Protein AF-A0A818PJ58-F1 (afdb_monomer_lite)

Structure (mmCIF, N/CA/C/O backbone):
data_AF-A0A818PJ58-F1
#
_entry.id   AF-A0A818PJ58-F1
#
loop_
_atom_site.group_PDB
_atom_site.id
_atom_site.type_symbol
_atom_site.label_atom_id
_atom_site.label_alt_id
_atom_site.label_comp_id
_atom_site.label_asym_id
_atom_site.label_entity_id
_atom_site.label_seq_id
_atom_site.pdbx_PDB_ins_code
_atom_site.Cartn_x
_atom_site.Cartn_y
_atom_site.Cartn_z
_atom_site.occupancy
_atom_site.B_iso_or_equiv
_atom_site.auth_seq_id
_atom_site.auth_comp_id
_atom_site.auth_asym_id
_atom_site.auth_atom_id
_atom_site.pdbx_PDB_model_num
ATOM 1 N N . MET A 1 1 ? -5.544 10.442 -1.013 1.00 77.75 1 MET A N 1
ATOM 2 C CA . MET A 1 1 ? -6.869 9.859 -0.686 1.00 77.75 1 MET A CA 1
ATOM 3 C C . MET A 1 1 ? -6.754 8.728 0.324 1.00 77.75 1 MET A C 1
ATOM 5 O O . MET A 1 1 ? -7.348 8.856 1.380 1.00 77.75 1 MET A O 1
ATOM 9 N N . LEU A 1 2 ? -5.946 7.692 0.069 1.00 80.44 2 LEU A N 1
ATOM 10 C CA . LEU A 1 2 ? -5.766 6.552 0.984 1.00 80.44 2 LEU A CA 1
ATOM 11 C C . LEU A 1 2 ? -5.416 6.959 2.424 1.00 80.44 2 LEU A C 1
ATOM 13 O O . LEU A 1 2 ? -6.091 6.519 3.341 1.00 80.44 2 LEU A O 1
ATOM 17 N N . ALA A 1 3 ? -4.451 7.863 2.622 1.00 82.69 3 ALA A N 1
ATOM 18 C CA . ALA A 1 3 ? -4.095 8.351 3.960 1.00 82.69 3 ALA A CA 1
ATOM 19 C C . ALA A 1 3 ? -5.259 9.064 4.677 1.00 82.69 3 ALA A C 1
ATOM 21 O O . ALA A 1 3 ? -5.463 8.862 5.866 1.00 82.69 3 ALA A O 1
ATOM 22 N N . ILE A 1 4 ? -6.059 9.857 3.957 1.00 87.31 4 ILE A N 1
ATOM 23 C CA . ILE A 1 4 ? -7.216 10.568 4.530 1.00 87.31 4 ILE A CA 1
ATOM 24 C C . ILE A 1 4 ? -8.293 9.565 4.949 1.00 87.31 4 ILE A C 1
ATOM 26 O O . ILE A 1 4 ? -8.813 9.642 6.057 1.00 87.31 4 ILE A O 1
ATOM 30 N N . VAL A 1 5 ? -8.598 8.599 4.077 1.00 86.88 5 VAL A N 1
ATOM 31 C CA . VAL A 1 5 ? -9.580 7.547 4.365 1.00 86.88 5 VAL A CA 1
ATOM 32 C C . VAL A 1 5 ? -9.089 6.671 5.523 1.00 86.88 5 VAL A C 1
ATOM 34 O O . VAL A 1 5 ? -9.851 6.399 6.442 1.00 86.88 5 VAL A O 1
ATOM 37 N N . PHE A 1 6 ? -7.805 6.306 5.548 1.00 86.44 6 PHE A N 1
ATOM 38 C CA . PHE A 1 6 ? -7.199 5.562 6.651 1.00 86.44 6 PHE A CA 1
ATOM 39 C C . PHE A 1 6 ? -7.310 6.316 7.981 1.00 86.44 6 PHE A C 1
ATOM 41 O O . PHE A 1 6 ? -7.750 5.735 8.967 1.00 86.44 6 PHE A O 1
ATOM 48 N N . MET A 1 7 ? -7.001 7.616 8.008 1.00 88.75 7 MET A N 1
ATOM 49 C CA . MET A 1 7 ? -7.143 8.437 9.216 1.00 88.75 7 MET A CA 1
ATOM 50 C C . MET A 1 7 ? -8.603 8.568 9.672 1.00 88.75 7 MET A C 1
ATOM 52 O O . MET A 1 7 ? -8.857 8.604 10.873 1.00 88.75 7 MET A O 1
ATOM 56 N N . ALA A 1 8 ? -9.565 8.591 8.743 1.00 91.06 8 ALA A N 1
ATOM 57 C CA . ALA A 1 8 ? -10.991 8.589 9.067 1.00 91.06 8 ALA A CA 1
ATOM 58 C C . ALA A 1 8 ? -11.450 7.256 9.685 1.00 91.06 8 ALA A C 1
ATOM 60 O O . ALA A 1 8 ? -12.209 7.252 10.649 1.00 91.06 8 ALA A O 1
ATOM 61 N N . PHE A 1 9 ? -10.967 6.120 9.175 1.00 88.69 9 PHE A N 1
ATOM 62 C CA . PHE A 1 9 ? -11.242 4.819 9.792 1.00 88.69 9 PHE A CA 1
ATOM 63 C C . PHE A 1 9 ? -10.535 4.661 11.133 1.00 88.69 9 PHE A C 1
ATOM 65 O O . PHE A 1 9 ? -11.113 4.112 12.063 1.00 88.69 9 PHE A O 1
ATOM 72 N N . LEU A 1 10 ? -9.322 5.189 11.265 1.00 90.75 10 LEU A N 1
ATOM 73 C CA . LEU A 1 10 ? -8.587 5.188 12.519 1.00 90.75 10 LEU A CA 1
ATOM 74 C C . LEU A 1 10 ? -9.353 5.944 13.605 1.00 90.75 10 LEU A C 1
ATOM 76 O O . LEU A 1 10 ? -9.550 5.406 14.694 1.00 90.75 10 LEU A O 1
ATOM 80 N N . SER A 1 11 ? -9.843 7.148 13.309 1.00 91.25 11 SER A N 1
ATOM 81 C CA . SER A 1 11 ? -10.651 7.911 14.262 1.00 91.25 11 SER A CA 1
ATOM 82 C C . SER A 1 11 ? -12.001 7.250 14.550 1.00 91.25 11 SER A C 1
ATOM 84 O O . SER A 1 11 ? -12.421 7.227 15.705 1.00 91.25 11 SER A O 1
ATOM 86 N N . LEU A 1 12 ? -12.652 6.655 13.545 1.00 89.81 12 LEU A N 1
ATOM 87 C CA . LEU A 1 12 ? -13.908 5.919 13.710 1.00 89.81 12 LEU A CA 1
ATOM 88 C C . LEU A 1 12 ? -13.746 4.699 14.633 1.00 89.81 12 LEU A C 1
ATOM 90 O O . LEU A 1 12 ? -14.505 4.550 15.588 1.00 89.81 12 LEU A O 1
ATOM 94 N N . PHE A 1 13 ? -12.736 3.859 14.392 1.00 88.44 13 PHE A N 1
ATOM 95 C CA . PHE A 1 13 ? -12.437 2.698 15.236 1.00 88.44 13 PHE A CA 1
ATOM 96 C C . PHE A 1 13 ? -12.012 3.112 16.643 1.00 88.44 13 PHE A C 1
ATOM 98 O O . PHE A 1 13 ? -12.451 2.501 17.615 1.00 88.44 13 PHE A O 1
ATOM 105 N N . TYR A 1 14 ? -11.204 4.167 16.760 1.00 89.75 14 TYR A N 1
ATOM 106 C CA . TYR A 1 14 ? -10.807 4.704 18.055 1.00 89.75 14 TYR A CA 1
ATOM 107 C C . TYR A 1 14 ? -12.041 5.118 18.860 1.00 89.75 14 TYR A C 1
ATOM 109 O O . TYR A 1 14 ? -12.249 4.616 19.955 1.00 89.75 14 TYR A O 1
ATOM 117 N N . LEU A 1 15 ? -12.922 5.949 18.302 1.00 89.56 15 LEU A N 1
ATOM 118 C CA . LEU A 1 15 ? -14.106 6.434 19.017 1.00 89.56 15 LEU A CA 1
ATOM 119 C C . LEU A 1 15 ? -15.105 5.324 19.368 1.00 89.56 15 LEU A C 1
ATOM 121 O O . LEU A 1 15 ? -15.706 5.371 20.439 1.00 89.56 15 LEU A O 1
ATOM 125 N N . LEU A 1 16 ? -15.278 4.329 18.495 1.00 87.44 16 LEU A N 1
ATOM 126 C CA . LEU A 1 16 ? -16.224 3.234 18.723 1.00 87.44 16 LEU A CA 1
ATOM 127 C C . LEU A 1 16 ? -15.738 2.220 19.756 1.00 87.44 16 LEU A C 1
ATOM 129 O O . L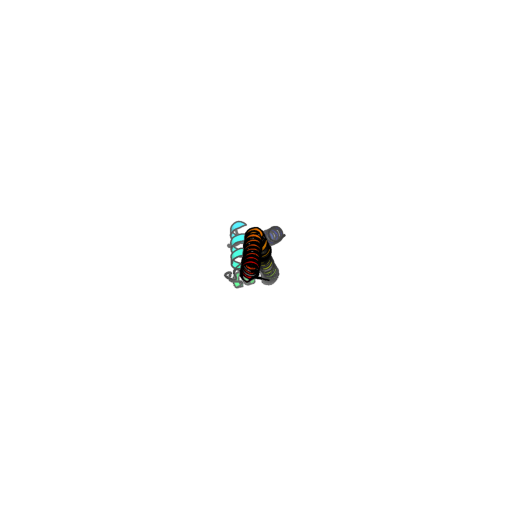EU A 1 16 ? -16.539 1.705 20.536 1.00 87.44 16 LEU A O 1
ATOM 133 N N . PHE A 1 17 ? -14.436 1.933 19.775 1.00 85.25 17 PHE A N 1
ATOM 134 C CA . PHE A 1 17 ? -13.891 0.828 20.560 1.00 85.25 17 PHE A CA 1
ATOM 135 C C . PHE A 1 17 ? -12.976 1.258 21.710 1.00 85.25 17 PHE A C 1
ATOM 137 O O . PHE A 1 17 ? -12.547 0.388 22.467 1.00 85.25 17 PHE A O 1
ATOM 144 N N . ILE A 1 18 ? -12.740 2.560 21.928 1.00 86.50 18 ILE A N 1
ATOM 145 C CA . ILE A 1 18 ? -11.924 3.081 23.046 1.00 86.50 18 ILE A CA 1
ATOM 146 C C . ILE A 1 18 ? -12.345 2.522 24.410 1.00 86.50 18 ILE A C 1
ATOM 148 O O . ILE A 1 18 ? -11.503 2.218 25.248 1.00 86.50 18 ILE A O 1
ATOM 152 N N . SER A 1 19 ? -13.649 2.344 24.633 1.00 82.56 19 SER A N 1
ATOM 153 C CA . SER A 1 19 ? -14.190 1.848 25.906 1.00 82.56 19 SER A CA 1
ATOM 154 C C . SER A 1 19 ? -14.375 0.328 25.954 1.00 82.56 19 SER A C 1
ATOM 156 O O . SER A 1 19 ? -14.780 -0.197 26.988 1.00 82.56 19 SER A O 1
ATOM 158 N N . LYS A 1 20 ? -14.133 -0.383 24.845 1.00 83.19 20 LYS A N 1
ATOM 159 C CA . LYS A 1 20 ? -14.441 -1.817 24.692 1.00 83.19 20 LYS A CA 1
ATOM 160 C C . LYS A 1 20 ? -13.204 -2.677 24.461 1.00 83.19 20 LYS A C 1
ATOM 162 O O . LYS A 1 20 ? -13.186 -3.826 24.890 1.00 83.19 20 LYS A O 1
ATOM 167 N N . LEU A 1 21 ? -12.178 -2.134 23.809 1.00 82.50 21 LEU A N 1
ATOM 168 C CA . LEU A 1 21 ? -10.951 -2.846 23.472 1.00 82.50 21 LEU A CA 1
ATOM 169 C C . LEU A 1 21 ? -9.744 -2.116 24.053 1.00 82.50 21 LEU A C 1
ATOM 171 O O . LEU A 1 21 ? -9.500 -0.948 23.760 1.00 82.50 21 LEU A O 1
ATOM 175 N N . SER A 1 22 ? -8.934 -2.839 24.827 1.00 77.88 22 SER A N 1
ATOM 176 C CA . SER A 1 22 ? -7.664 -2.317 25.352 1.00 77.88 22 SER A CA 1
ATOM 177 C C . SER A 1 22 ? -6.708 -1.899 24.223 1.00 77.88 22 SER A C 1
ATOM 179 O O . SER A 1 22 ? -6.010 -0.888 24.338 1.00 77.88 22 SER A O 1
ATOM 181 N N . SER A 1 23 ? -6.758 -2.598 23.085 1.00 77.62 23 SER A N 1
ATOM 182 C CA . SER A 1 23 ? -6.016 -2.264 21.862 1.00 77.62 23 SER A CA 1
ATOM 183 C C . SER A 1 23 ? -6.398 -0.905 21.262 1.00 77.62 23 SER A C 1
ATOM 185 O O . SER A 1 23 ? -5.616 -0.334 20.510 1.00 77.62 23 SER A O 1
ATOM 187 N N . CYS A 1 24 ? -7.555 -0.344 21.631 1.00 78.56 24 CYS A N 1
ATOM 188 C CA . CYS A 1 24 ? -8.017 0.976 21.195 1.00 78.56 24 CYS A CA 1
ATOM 189 C C . CYS A 1 24 ? -7.802 2.080 22.247 1.00 78.56 24 CYS A C 1
ATOM 191 O O . CYS A 1 24 ? -8.309 3.187 22.094 1.00 78.56 24 CYS A O 1
ATOM 193 N N . SER A 1 25 ? -7.036 1.803 23.309 1.00 84.44 25 SER A N 1
ATOM 194 C CA . SER A 1 25 ? -6.746 2.750 24.403 1.00 84.44 25 SER A CA 1
ATOM 195 C C . SER A 1 25 ? -6.030 4.026 23.960 1.00 84.44 25 SER A C 1
ATOM 197 O O . SER A 1 25 ? -6.191 5.077 24.574 1.00 84.44 25 SER A O 1
ATOM 199 N N . SER A 1 26 ? -5.234 3.945 22.896 1.00 89.38 26 SER A N 1
ATOM 200 C CA . SER A 1 26 ? -4.573 5.091 22.289 1.00 89.38 26 SER A CA 1
ATOM 201 C C . SER A 1 26 ? -4.725 5.049 20.776 1.00 89.38 26 SER A C 1
ATOM 203 O O . SER A 1 26 ? -4.916 3.994 20.164 1.00 89.38 26 SER A O 1
ATOM 205 N N . LEU A 1 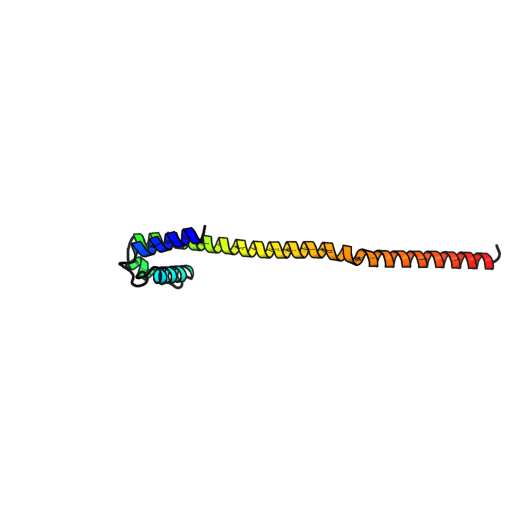27 ? -4.607 6.221 20.164 1.00 86.50 27 LEU A N 1
ATOM 206 C CA . LEU A 1 27 ? -4.700 6.395 18.720 1.00 86.50 27 LEU A CA 1
ATOM 207 C C . LEU A 1 27 ? -3.598 5.597 17.992 1.00 86.50 27 LEU A C 1
ATOM 209 O O . LEU A 1 27 ? -3.847 5.008 16.944 1.00 86.50 27 LEU A O 1
ATOM 213 N N . LEU A 1 28 ? -2.410 5.494 18.602 1.00 88.31 28 LEU A N 1
ATOM 214 C CA . LEU A 1 28 ? -1.280 4.716 18.088 1.00 88.31 28 LEU A CA 1
ATOM 215 C C . LEU A 1 28 ? -1.519 3.201 18.187 1.00 88.31 28 LEU A C 1
ATOM 217 O O . LEU A 1 28 ? -1.291 2.488 17.214 1.00 88.31 28 LEU A O 1
ATOM 221 N N . ASN A 1 29 ? -2.052 2.716 19.313 1.00 90.31 29 ASN A N 1
ATOM 222 C CA . ASN A 1 29 ? -2.410 1.300 19.464 1.00 90.31 29 ASN A CA 1
ATOM 223 C C . ASN A 1 29 ? -3.543 0.907 18.503 1.00 90.31 29 ASN A C 1
ATOM 225 O O . ASN A 1 29 ? -3.507 -0.162 17.900 1.00 90.31 29 ASN A O 1
ATOM 229 N N . THR A 1 30 ? -4.500 1.814 18.284 1.00 90.62 30 THR A N 1
ATOM 230 C CA . THR A 1 30 ? -5.575 1.622 17.299 1.00 90.62 30 THR A CA 1
ATOM 231 C C . THR A 1 30 ? -5.009 1.548 15.883 1.00 90.62 30 THR A C 1
ATOM 233 O O . THR A 1 30 ? -5.415 0.692 15.101 1.00 90.62 30 THR A O 1
ATOM 236 N N . ALA A 1 31 ? -4.033 2.400 15.556 1.00 90.06 31 ALA A N 1
ATOM 237 C CA . ALA A 1 31 ? -3.325 2.342 14.281 1.00 90.06 31 ALA A CA 1
ATOM 238 C C . ALA A 1 31 ? -2.615 0.993 14.094 1.00 90.06 31 ALA A C 1
ATOM 240 O O . ALA A 1 31 ? -2.744 0.377 13.038 1.00 90.06 31 ALA A O 1
ATOM 241 N N . GLN A 1 32 ? -1.908 0.514 15.123 1.00 90.06 32 GLN A N 1
ATOM 242 C CA . GLN A 1 32 ? -1.245 -0.790 15.095 1.00 90.06 32 GLN A CA 1
ATOM 243 C C . GLN A 1 32 ? -2.256 -1.925 14.886 1.00 90.06 32 GLN A C 1
ATOM 245 O O . GLN A 1 32 ? -2.054 -2.767 14.015 1.00 90.06 32 GLN A O 1
ATOM 250 N N . MET A 1 33 ? -3.375 -1.907 15.611 1.00 90.00 33 MET A N 1
ATOM 251 C CA . MET A 1 33 ? -4.462 -2.876 15.452 1.00 90.00 33 MET A CA 1
ATOM 252 C C . MET A 1 33 ? -5.040 -2.866 14.025 1.00 90.00 33 MET A C 1
ATOM 254 O O . MET A 1 33 ? -5.277 -3.924 13.446 1.00 90.00 33 MET A O 1
ATOM 258 N N . LEU A 1 34 ? -5.230 -1.688 13.421 1.00 89.00 34 LEU A N 1
ATOM 259 C CA . LEU A 1 34 ? -5.689 -1.547 12.031 1.00 89.00 34 LEU A CA 1
ATOM 260 C C . LEU A 1 34 ? -4.666 -2.091 11.024 1.00 89.00 34 LEU A C 1
ATOM 262 O O . LEU A 1 34 ? -5.049 -2.713 10.030 1.00 89.00 34 LEU A O 1
ATOM 266 N N . PHE A 1 35 ? -3.367 -1.916 11.279 1.00 88.19 35 PHE A N 1
ATOM 267 C CA . PHE A 1 35 ? -2.318 -2.550 10.478 1.00 88.19 35 PHE A CA 1
ATOM 268 C C . PHE A 1 35 ? -2.327 -4.075 10.628 1.00 88.19 35 PHE A C 1
ATOM 270 O O . PHE A 1 35 ? -2.259 -4.784 9.627 1.00 88.19 35 PHE A O 1
ATOM 277 N N . GLU A 1 36 ? -2.477 -4.598 11.844 1.00 89.06 36 GLU A N 1
ATOM 278 C CA . GLU A 1 36 ? -2.591 -6.042 12.084 1.00 89.06 36 GLU A CA 1
ATOM 279 C C . GLU A 1 36 ? -3.840 -6.640 11.420 1.00 89.06 36 GLU A C 1
ATOM 281 O O . GLU A 1 36 ? -3.772 -7.737 10.859 1.00 89.06 36 GLU A O 1
ATOM 286 N N . MET A 1 37 ? -4.956 -5.900 11.402 1.00 86.81 37 MET A N 1
ATOM 287 C CA . MET A 1 37 ? -6.153 -6.253 10.631 1.00 86.81 37 MET A CA 1
ATOM 288 C C . MET A 1 37 ? -5.896 -6.248 9.127 1.00 86.81 37 MET A C 1
ATOM 290 O O . MET A 1 37 ? -6.324 -7.168 8.436 1.00 86.81 37 MET A O 1
ATOM 294 N N . THR A 1 38 ? -5.165 -5.255 8.617 1.00 86.00 38 THR A N 1
ATOM 295 C CA . THR A 1 38 ? -4.778 -5.191 7.197 1.00 86.00 38 THR A CA 1
ATOM 296 C C . THR A 1 38 ? -3.929 -6.398 6.797 1.00 86.00 38 THR A C 1
ATOM 298 O O . THR A 1 38 ? -4.081 -6.933 5.703 1.00 86.00 38 THR A O 1
ATOM 301 N N . LEU A 1 39 ? -3.065 -6.861 7.702 1.00 86.06 39 LEU A N 1
ATOM 302 C CA . LEU A 1 39 ? -2.224 -8.044 7.518 1.00 86.06 39 LEU A CA 1
ATOM 303 C C . LEU A 1 39 ? -2.953 -9.369 7.806 1.00 86.06 39 LEU A C 1
ATOM 305 O O . LEU A 1 39 ? -2.306 -10.415 7.800 1.00 86.06 39 LEU A O 1
ATOM 309 N N . MET A 1 40 ? -4.265 -9.346 8.086 1.00 82.31 40 MET A N 1
ATOM 310 C CA . MET A 1 40 ? -5.063 -10.522 8.475 1.00 82.31 40 MET A CA 1
ATOM 311 C C . MET A 1 40 ? -4.514 -11.291 9.694 1.00 82.31 40 MET A C 1
ATOM 313 O O . MET A 1 40 ? -4.905 -12.426 9.952 1.00 82.31 40 MET A O 1
ATOM 317 N N . LYS A 1 41 ? -3.613 -10.679 10.468 1.00 83.62 41 LYS A N 1
ATOM 318 C CA . LYS A 1 41 ? -2.986 -11.291 11.649 1.00 83.62 41 LYS A CA 1
ATOM 319 C C . LYS A 1 41 ? -3.813 -11.064 12.918 1.00 83.62 41 LYS A C 1
ATOM 321 O O . LYS A 1 41 ? -3.568 -11.694 13.942 1.00 83.62 41 LYS A O 1
ATOM 326 N N . PHE A 1 42 ? -4.779 -10.154 12.841 1.00 83.69 42 PHE A N 1
ATOM 327 C CA . PHE A 1 42 ? -5.670 -9.808 13.933 1.00 83.69 42 PHE A CA 1
ATOM 328 C C . PHE A 1 42 ? -6.822 -10.814 14.082 1.00 83.69 42 PHE A C 1
ATOM 330 O O . PHE A 1 42 ? -7.470 -11.188 13.103 1.00 83.69 42 PHE A O 1
ATOM 337 N N . ASP A 1 43 ? -7.118 -11.200 15.323 1.00 83.19 43 ASP A N 1
ATOM 338 C CA . ASP A 1 43 ? -8.225 -12.097 15.648 1.00 83.19 43 ASP A CA 1
ATOM 339 C C . ASP A 1 43 ? -9.566 -11.343 15.662 1.00 83.19 43 ASP A C 1
ATOM 341 O O . ASP A 1 43 ? -9.915 -10.640 16.616 1.00 83.19 43 ASP A O 1
ATOM 345 N N . ALA A 1 44 ? -10.342 -11.504 14.587 1.00 80.69 44 ALA A N 1
ATOM 346 C CA . ALA A 1 44 ? -11.631 -10.839 14.405 1.00 80.69 44 ALA A CA 1
ATOM 347 C C . ALA A 1 44 ? -12.668 -11.188 15.492 1.00 80.69 44 ALA A C 1
ATOM 349 O O . ALA A 1 44 ? -13.625 -10.429 15.678 1.00 80.69 44 ALA A O 1
ATOM 350 N N . SER A 1 45 ? -12.475 -12.279 16.245 1.00 83.50 45 SER A N 1
ATOM 351 C CA . SER A 1 45 ? -13.373 -12.666 17.339 1.00 83.50 45 SER A CA 1
ATOM 352 C C . SER A 1 45 ? -13.476 -11.586 18.422 1.00 83.50 45 SER A C 1
ATOM 354 O O . SER A 1 45 ? -14.555 -11.365 18.973 1.00 83.50 45 SER A O 1
ATOM 356 N N . GLN A 1 46 ? -12.397 -10.834 18.663 1.00 82.88 46 GLN A N 1
ATOM 357 C CA . GLN A 1 46 ? -12.371 -9.761 19.660 1.00 82.88 46 GLN A CA 1
ATOM 358 C C . GLN A 1 46 ? -13.249 -8.570 19.255 1.00 82.88 46 GLN A C 1
ATOM 360 O O . GLN A 1 46 ? -13.909 -7.970 20.100 1.00 82.88 46 GLN A O 1
ATOM 365 N N . ILE A 1 47 ? -13.307 -8.249 17.959 1.00 85.12 47 ILE A N 1
ATOM 366 C CA . ILE A 1 47 ? -14.160 -7.171 17.432 1.00 85.12 47 ILE A CA 1
ATOM 367 C C . ILE A 1 47 ? -15.625 -7.601 17.430 1.00 85.12 47 ILE A C 1
ATOM 369 O O . ILE A 1 47 ? -16.494 -6.815 17.802 1.00 85.12 47 ILE A O 1
ATOM 373 N N . MET A 1 48 ? -15.898 -8.854 17.054 1.00 84.19 48 MET A N 1
ATOM 374 C CA . MET A 1 48 ? -17.254 -9.412 17.083 1.00 84.19 48 MET A CA 1
ATOM 375 C C . MET A 1 48 ? -17.807 -9.506 18.512 1.00 84.19 48 MET A C 1
ATOM 377 O O . MET A 1 48 ? -19.002 -9.312 18.719 1.00 84.19 48 MET A O 1
ATOM 381 N N . GLY A 1 49 ? -16.944 -9.769 19.499 1.00 82.50 49 GLY A N 1
ATOM 382 C CA . GLY A 1 49 ? -17.311 -9.792 20.916 1.00 82.50 49 GLY A CA 1
ATOM 383 C C . GLY A 1 49 ? -17.460 -8.407 21.556 1.00 82.50 49 GLY A C 1
ATOM 384 O O . GLY A 1 49 ? -18.161 -8.277 22.558 1.00 82.50 49 GLY A O 1
ATOM 385 N N . ALA A 1 50 ? -16.828 -7.371 20.993 1.00 85.75 50 ALA A N 1
ATOM 386 C CA . ALA A 1 50 ? -16.906 -6.006 21.515 1.00 85.75 50 ALA A CA 1
ATOM 387 C C . ALA A 1 50 ? -18.267 -5.349 21.235 1.00 85.75 50 ALA A C 1
ATOM 389 O O . ALA A 1 50 ? -18.824 -4.682 22.114 1.00 85.75 50 ALA A O 1
ATOM 390 N N . ASP A 1 51 ? -18.795 -5.550 20.026 1.00 85.31 51 ASP A N 1
ATOM 391 C CA . ASP A 1 51 ? -20.128 -5.110 19.624 1.00 85.31 51 ASP A CA 1
ATOM 392 C C . ASP A 1 51 ? -20.693 -6.048 18.545 1.00 85.31 51 ASP A C 1
ATOM 394 O O . ASP A 1 51 ? -20.118 -6.188 17.462 1.00 85.31 51 ASP A O 1
ATOM 398 N N . ALA A 1 52 ? -21.829 -6.684 18.845 1.00 85.50 52 ALA A N 1
ATOM 399 C CA . ALA A 1 52 ? -22.414 -7.733 18.011 1.00 85.50 52 ALA A CA 1
ATOM 400 C C . ALA A 1 52 ? -22.890 -7.233 16.637 1.00 85.50 52 ALA A C 1
ATOM 402 O O . ALA A 1 52 ? -22.963 -8.020 15.694 1.00 85.50 52 ALA A O 1
ATOM 403 N N . PHE A 1 53 ? -23.218 -5.944 16.512 1.00 86.56 53 PHE A N 1
ATOM 404 C CA . PHE A 1 53 ? -23.686 -5.367 15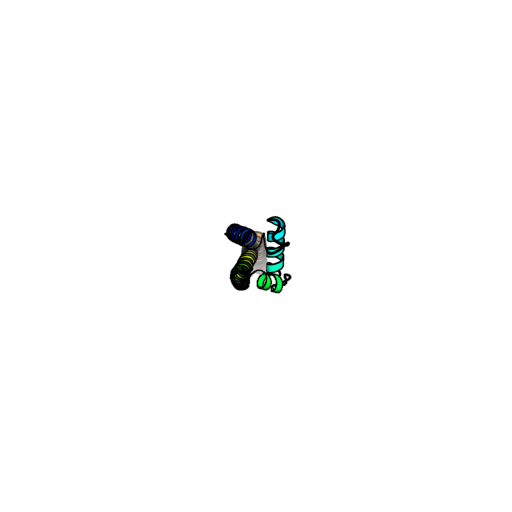.252 1.00 86.56 53 PHE A CA 1
ATOM 405 C C . PHE A 1 53 ? -22.624 -4.471 14.622 1.00 86.56 53 PHE A C 1
ATOM 407 O O . PHE A 1 53 ? -22.269 -4.630 13.450 1.00 86.56 53 PHE A O 1
ATOM 414 N N . LEU A 1 54 ? -22.084 -3.541 15.408 1.00 86.25 54 LEU A N 1
ATOM 415 C CA . LEU A 1 54 ? -21.218 -2.498 14.876 1.00 86.25 54 LEU A CA 1
ATOM 416 C C . LEU A 1 54 ? -19.808 -3.008 14.543 1.00 86.25 54 LEU A C 1
ATOM 418 O O . LEU A 1 54 ? -19.180 -2.507 13.608 1.00 86.25 54 LEU A O 1
ATOM 422 N N . GLY A 1 55 ? -19.336 -4.031 15.263 1.00 87.50 55 GLY A N 1
ATOM 423 C CA . GLY A 1 55 ? -18.053 -4.695 15.028 1.00 87.50 55 GLY A CA 1
ATOM 424 C C . GLY A 1 55 ? -17.948 -5.301 13.626 1.00 87.50 55 GLY A C 1
ATOM 425 O O . GLY A 1 55 ? -17.109 -4.850 12.840 1.00 87.50 55 GLY A O 1
ATOM 426 N N . PRO A 1 56 ? -18.813 -6.268 13.261 1.00 87.44 56 PRO A N 1
ATOM 427 C CA . PRO A 1 56 ? -18.835 -6.858 11.922 1.00 87.44 56 PRO A CA 1
ATOM 428 C C . PRO A 1 56 ? -19.035 -5.825 10.804 1.00 87.44 56 PRO A C 1
ATOM 430 O O . PRO A 1 56 ? -18.406 -5.920 9.748 1.00 87.44 56 PRO A O 1
ATOM 433 N N . PHE A 1 57 ? -19.872 -4.808 11.033 1.00 89.06 57 PHE A N 1
ATOM 434 C CA . PHE A 1 57 ? -20.108 -3.739 10.061 1.00 89.06 57 PHE A CA 1
ATOM 435 C C . PHE A 1 57 ? -18.846 -2.905 9.790 1.00 89.06 57 PHE A C 1
ATOM 437 O O . PHE A 1 57 ? -18.456 -2.711 8.638 1.00 89.06 57 PHE A O 1
ATOM 444 N N . CYS A 1 58 ? -18.149 -2.460 10.837 1.00 88.44 58 CYS A N 1
ATOM 445 C CA . CYS A 1 58 ? -16.903 -1.709 10.674 1.00 88.44 58 CYS A CA 1
ATOM 446 C C . CYS A 1 58 ? -15.784 -2.579 10.087 1.00 88.44 58 CYS A C 1
ATOM 448 O O . CYS A 1 58 ? -15.020 -2.111 9.244 1.00 88.44 58 CYS A O 1
ATOM 450 N N . PHE A 1 59 ? -15.706 -3.851 10.490 1.00 86.75 59 PHE A N 1
ATOM 451 C CA . PHE A 1 59 ? -14.720 -4.800 9.976 1.00 86.75 59 PHE A CA 1
ATOM 452 C C . PHE A 1 59 ? -14.881 -5.038 8.470 1.00 86.75 59 PHE A C 1
ATOM 454 O O . PHE A 1 59 ? -13.911 -4.966 7.720 1.00 86.75 59 PHE A O 1
ATOM 461 N N . THR A 1 60 ? -16.109 -5.266 8.001 1.00 88.31 60 THR A N 1
ATOM 462 C CA . THR A 1 60 ? -16.387 -5.471 6.569 1.00 88.31 60 THR A CA 1
ATOM 463 C C . THR A 1 60 ? -16.082 -4.225 5.733 1.00 88.31 60 THR A C 1
ATOM 465 O O . THR A 1 60 ? -15.439 -4.340 4.688 1.00 88.31 60 THR A O 1
ATOM 468 N N . LEU A 1 61 ? -16.450 -3.030 6.212 1.00 88.44 61 LEU A N 1
ATOM 469 C CA . LEU A 1 61 ? -16.073 -1.763 5.572 1.00 88.44 61 LEU A CA 1
ATOM 470 C C . LEU A 1 61 ? -14.553 -1.575 5.502 1.00 88.44 61 LEU A C 1
ATOM 472 O O . LEU A 1 61 ? -14.029 -1.138 4.476 1.00 88.44 61 LEU A O 1
ATOM 476 N N . PHE A 1 62 ? -13.837 -1.935 6.567 1.00 88.31 62 PHE A N 1
ATOM 477 C CA . PHE A 1 62 ? -12.382 -1.851 6.594 1.00 88.31 62 PHE A CA 1
ATOM 478 C C . PHE A 1 62 ? -11.728 -2.849 5.628 1.00 88.31 62 PHE A C 1
ATOM 480 O O . PHE A 1 62 ? -10.823 -2.478 4.887 1.00 88.31 62 PHE A O 1
ATOM 487 N N . MET A 1 63 ? -12.228 -4.084 5.538 1.00 86.88 63 MET A N 1
ATOM 488 C CA . MET A 1 63 ? -11.742 -5.059 4.553 1.00 86.88 63 MET A CA 1
ATOM 489 C C . MET A 1 63 ? -11.924 -4.566 3.113 1.00 86.88 63 MET A C 1
ATOM 491 O O . MET A 1 63 ? -11.044 -4.758 2.274 1.00 86.88 63 MET A O 1
ATOM 495 N N . PHE A 1 64 ? -13.022 -3.862 2.827 1.00 88.06 64 PHE A N 1
ATOM 496 C CA . PHE A 1 64 ? -13.229 -3.235 1.522 1.00 88.06 64 PHE A CA 1
ATOM 497 C C . PHE A 1 64 ? -12.167 -2.161 1.225 1.00 88.06 64 PHE A C 1
ATOM 499 O O . PHE A 1 64 ? -11.632 -2.102 0.117 1.00 88.06 64 PHE A O 1
ATOM 506 N N . LEU A 1 65 ? -11.790 -1.359 2.228 1.00 85.44 65 LEU A N 1
ATOM 507 C CA . LEU A 1 65 ? -10.683 -0.403 2.123 1.00 85.44 65 LEU A CA 1
ATOM 508 C C . LEU A 1 65 ? -9.353 -1.108 1.837 1.00 85.44 65 LEU A C 1
ATOM 510 O O . LEU A 1 65 ? -8.615 -0.666 0.956 1.00 85.44 65 LEU A O 1
ATOM 514 N N . VAL A 1 66 ? -9.049 -2.202 2.538 1.00 85.31 66 VAL A N 1
ATOM 515 C CA . VAL A 1 66 ? -7.810 -2.970 2.332 1.00 85.31 66 VAL A CA 1
ATOM 516 C C . VAL A 1 66 ? -7.698 -3.455 0.884 1.00 85.31 66 VAL A C 1
ATOM 518 O O . VAL A 1 66 ? -6.642 -3.312 0.269 1.00 85.31 66 VAL A O 1
ATOM 521 N N . VAL A 1 67 ? -8.795 -3.920 0.279 1.00 85.31 67 VAL A N 1
ATOM 522 C CA . VAL A 1 67 ? -8.809 -4.289 -1.148 1.00 85.31 67 VAL A CA 1
ATOM 523 C C . VAL A 1 67 ? -8.437 -3.096 -2.039 1.00 85.31 67 VAL A C 1
ATOM 525 O O . VAL A 1 67 ? -7.617 -3.243 -2.948 1.00 85.31 67 VAL A O 1
ATOM 528 N N . PHE A 1 68 ? -8.955 -1.895 -1.763 1.00 83.75 68 PHE A N 1
ATOM 529 C CA . PHE A 1 68 ? -8.551 -0.688 -2.496 1.00 83.75 68 PHE A CA 1
ATOM 530 C C . PHE A 1 68 ? -7.079 -0.316 -2.299 1.00 83.75 68 PHE A C 1
ATOM 532 O O . PHE A 1 68 ? -6.441 0.150 -3.249 1.00 83.75 68 PHE A O 1
ATOM 539 N N . VAL A 1 69 ? -6.520 -0.524 -1.103 1.00 82.88 69 VAL A N 1
ATOM 540 C CA . VAL A 1 69 ? -5.083 -0.334 -0.838 1.00 82.88 69 VAL A CA 1
ATOM 541 C C . VAL A 1 69 ? -4.270 -1.275 -1.725 1.00 82.88 69 VAL A C 1
ATOM 543 O O . VAL A 1 69 ? -3.368 -0.821 -2.428 1.00 82.88 69 VAL A O 1
ATOM 546 N N . CYS A 1 70 ? -4.631 -2.560 -1.771 1.00 82.12 70 CYS A N 1
ATOM 547 C CA . CYS A 1 70 ? -3.952 -3.553 -2.604 1.00 82.12 70 CYS A CA 1
ATOM 548 C C . CYS A 1 70 ? -4.019 -3.201 -4.099 1.00 82.12 70 CYS A C 1
ATOM 550 O O . CYS A 1 70 ? -3.013 -3.292 -4.806 1.00 82.12 70 CYS A O 1
ATOM 552 N N . LEU A 1 71 ? -5.177 -2.744 -4.586 1.00 81.38 71 LEU A N 1
ATOM 553 C CA . LEU A 1 71 ? -5.327 -2.287 -5.973 1.00 81.38 71 LEU A CA 1
ATOM 554 C C . LEU A 1 71 ? -4.487 -1.034 -6.265 1.00 81.38 71 LEU A C 1
ATOM 556 O O . LEU A 1 71 ? -3.906 -0.922 -7.344 1.00 81.38 71 LEU A O 1
ATOM 560 N N . SER A 1 72 ? -4.376 -0.120 -5.300 1.00 80.19 72 SER A N 1
ATOM 561 C CA . SER A 1 72 ? -3.559 1.093 -5.433 1.00 80.19 72 SER A CA 1
ATOM 562 C C . SER A 1 72 ? -2.061 0.773 -5.481 1.00 80.19 72 SER A C 1
ATOM 564 O O . SER A 1 72 ? -1.343 1.359 -6.285 1.00 80.19 72 SER A O 1
ATOM 566 N N . LEU A 1 73 ? -1.590 -0.197 -4.689 1.00 78.62 73 LEU A N 1
ATOM 567 C CA . LEU A 1 73 ? -0.200 -0.672 -4.739 1.00 78.62 73 LEU A CA 1
ATOM 568 C C . LEU A 1 73 ? 0.132 -1.336 -6.080 1.00 78.62 73 LEU A C 1
ATOM 570 O O . LEU A 1 73 ? 1.210 -1.125 -6.631 1.00 78.62 73 LEU A O 1
ATOM 574 N N . LYS A 1 74 ? -0.816 -2.088 -6.654 1.00 74.69 74 LYS A N 1
ATOM 575 C CA . LYS A 1 74 ? -0.648 -2.680 -7.988 1.00 74.69 74 LYS A CA 1
ATOM 576 C C . LYS A 1 74 ? -0.451 -1.614 -9.070 1.00 74.69 74 LYS A C 1
ATOM 578 O O . LYS A 1 74 ? 0.296 -1.857 -10.014 1.00 74.69 74 LYS A O 1
ATOM 583 N N . LYS A 1 75 ? -1.089 -0.446 -8.935 1.00 75.06 75 LYS A N 1
ATOM 584 C CA . LYS A 1 75 ? -0.899 0.680 -9.858 1.00 75.06 75 LYS A CA 1
ATOM 585 C C . LYS A 1 75 ? 0.533 1.225 -9.807 1.00 75.06 75 LYS A C 1
ATOM 587 O O . LYS A 1 75 ? 1.104 1.452 -10.864 1.00 75.06 75 LYS A O 1
ATOM 592 N N . LEU A 1 76 ? 1.121 1.349 -8.615 1.00 72.56 76 LEU A N 1
ATOM 593 C CA . LEU A 1 76 ? 2.505 1.814 -8.452 1.00 72.56 76 LEU A CA 1
ATOM 594 C C . LEU A 1 76 ? 3.500 0.892 -9.180 1.00 72.56 76 LEU A C 1
ATOM 596 O O . LEU A 1 76 ? 4.342 1.353 -9.937 1.00 72.56 76 LEU A O 1
ATOM 600 N N . ASN A 1 77 ? 3.323 -0.424 -9.033 1.00 75.75 77 ASN A N 1
ATOM 601 C CA . ASN A 1 77 ? 4.157 -1.414 -9.720 1.00 75.75 77 ASN A CA 1
ATOM 602 C C . ASN A 1 77 ? 4.007 -1.334 -11.256 1.00 75.75 77 ASN A C 1
ATOM 604 O O . ASN A 1 77 ? 4.945 -1.580 -12.002 1.00 75.75 77 ASN A O 1
ATOM 608 N N . GLN A 1 78 ? 2.822 -0.971 -11.762 1.00 72.81 78 GLN A N 1
ATOM 609 C CA . GLN A 1 78 ? 2.635 -0.748 -13.199 1.00 72.81 78 GLN A CA 1
ATOM 610 C C . GLN A 1 78 ? 3.357 0.507 -13.696 1.00 72.81 78 GLN A C 1
ATOM 612 O O . GLN A 1 78 ? 3.837 0.488 -14.823 1.00 72.81 78 GLN A O 1
ATOM 617 N N . GLU A 1 79 ? 3.439 1.567 -12.891 1.00 80.31 79 GLU A N 1
ATOM 618 C CA . GLU A 1 79 ? 4.154 2.799 -13.245 1.00 80.31 79 GLU A CA 1
ATOM 619 C C . GLU A 1 79 ? 5.671 2.563 -13.318 1.00 80.31 79 GLU A C 1
ATOM 621 O O . GLU A 1 79 ? 6.278 2.963 -14.306 1.00 80.31 79 GLU A O 1
ATOM 626 N N . GLU A 1 80 ? 6.262 1.808 -12.382 1.00 77.50 80 GLU A N 1
ATOM 627 C CA . GLU A 1 80 ? 7.678 1.399 -12.472 1.00 77.50 80 GLU A CA 1
ATOM 628 C C . GLU A 1 80 ? 7.951 0.540 -13.717 1.00 77.50 80 GLU A C 1
ATOM 630 O O . GLU A 1 80 ? 8.904 0.780 -14.457 1.00 77.50 80 GLU A O 1
ATOM 635 N N . ILE A 1 81 ? 7.076 -0.430 -14.013 1.00 81.62 81 ILE A N 1
ATOM 636 C CA . ILE A 1 81 ? 7.186 -1.252 -15.231 1.00 81.62 81 ILE A CA 1
ATOM 637 C C . ILE A 1 81 ? 7.025 -0.390 -16.492 1.00 81.62 81 ILE A C 1
ATOM 639 O O . ILE A 1 81 ? 7.642 -0.661 -17.523 1.00 81.62 81 ILE A O 1
ATOM 643 N N . GLN A 1 82 ? 6.168 0.629 -16.451 1.00 82.12 82 GLN A N 1
ATOM 644 C CA . GLN A 1 82 ? 5.987 1.566 -17.554 1.00 82.12 82 GLN A CA 1
ATOM 645 C C . GLN A 1 82 ? 7.263 2.388 -17.775 1.00 82.12 82 GLN A C 1
ATOM 647 O O . GLN A 1 82 ? 7.735 2.467 -18.905 1.00 82.12 82 GLN A O 1
ATOM 652 N N . GLU A 1 83 ? 7.851 2.920 -16.706 1.00 85.00 83 GLU A N 1
ATOM 653 C CA . GLU A 1 83 ? 9.081 3.711 -16.754 1.00 85.00 83 GLU A CA 1
ATOM 654 C C . GLU A 1 83 ? 10.276 2.884 -17.251 1.00 85.00 83 GLU A C 1
ATOM 656 O O . GLU A 1 83 ? 11.055 3.350 -18.087 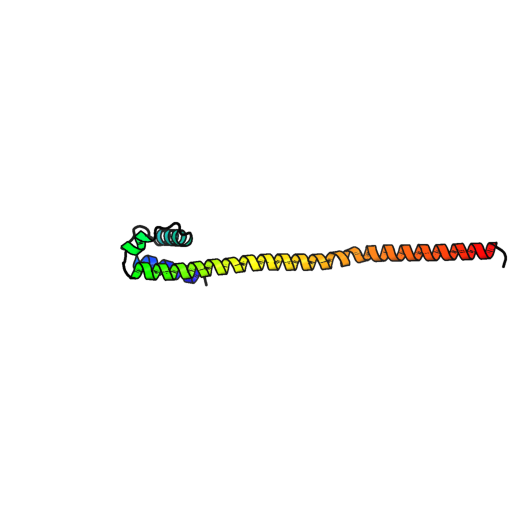1.00 85.00 83 GLU A O 1
ATOM 661 N N . GLU A 1 84 ? 10.388 1.618 -16.832 1.00 83.88 84 GLU A N 1
ATOM 662 C CA . GLU A 1 84 ? 11.420 0.714 -17.346 1.00 83.88 84 GLU A CA 1
ATOM 663 C C . GLU A 1 84 ? 11.215 0.418 -18.842 1.00 83.88 84 GLU A C 1
ATOM 665 O O . GLU A 1 84 ? 12.177 0.379 -19.616 1.00 83.88 84 GLU A O 1
ATOM 670 N N . ARG A 1 85 ? 9.961 0.250 -19.287 1.00 81.12 85 ARG A N 1
ATOM 671 C CA . ARG A 1 85 ? 9.641 0.073 -20.713 1.00 81.12 85 ARG A CA 1
ATOM 672 C C . ARG A 1 85 ? 9.974 1.313 -21.535 1.00 81.12 85 ARG A C 1
ATOM 674 O O . ARG A 1 85 ? 10.527 1.163 -22.624 1.00 81.12 85 ARG A O 1
ATOM 681 N N . ASP A 1 86 ? 9.705 2.503 -21.015 1.00 86.00 86 ASP A N 1
ATOM 682 C CA . ASP A 1 86 ? 10.034 3.760 -21.686 1.00 86.00 86 ASP A CA 1
ATOM 683 C C . ASP A 1 86 ? 11.558 3.963 -21.765 1.00 86.00 86 ASP A C 1
ATOM 685 O O . ASP A 1 86 ? 12.079 4.327 -22.823 1.00 86.00 86 ASP A O 1
ATOM 689 N N . CYS A 1 87 ? 12.302 3.624 -20.704 1.00 84.62 87 CYS A N 1
ATOM 690 C CA . CYS A 1 87 ? 13.769 3.618 -20.710 1.00 84.62 87 CYS A CA 1
ATOM 691 C C . CYS A 1 87 ? 14.345 2.651 -21.754 1.00 84.62 87 CYS A C 1
ATOM 693 O O . CYS A 1 87 ? 15.236 3.033 -22.516 1.00 84.62 87 CYS A O 1
ATOM 695 N N . ARG A 1 88 ? 13.818 1.420 -21.836 1.00 82.19 88 ARG A N 1
ATOM 696 C CA . ARG A 1 88 ? 14.231 0.433 -22.852 1.00 82.19 88 ARG A CA 1
ATOM 697 C C . ARG A 1 88 ? 13.912 0.898 -24.265 1.00 82.19 88 ARG A C 1
ATOM 699 O O . ARG A 1 88 ? 14.726 0.733 -25.170 1.00 82.19 88 ARG A O 1
ATOM 706 N N . MET A 1 89 ? 12.735 1.486 -24.464 1.00 78.81 89 MET A N 1
ATOM 707 C CA . MET A 1 89 ? 12.354 2.013 -25.768 1.00 78.81 89 MET A CA 1
ATOM 708 C C . MET A 1 89 ? 13.313 3.140 -26.178 1.00 78.81 89 MET A C 1
ATOM 710 O O . MET A 1 89 ? 13.781 3.166 -27.312 1.00 78.81 89 MET A O 1
ATOM 714 N N . ARG A 1 90 ? 13.695 4.017 -25.241 1.00 82.31 90 ARG A N 1
ATOM 715 C CA . ARG A 1 90 ? 14.668 5.089 -25.479 1.00 82.31 90 ARG A CA 1
ATOM 716 C C . ARG A 1 90 ? 16.077 4.574 -25.789 1.00 82.31 90 ARG A C 1
ATOM 718 O O . ARG A 1 90 ? 16.696 5.104 -26.709 1.00 82.31 90 ARG A O 1
ATOM 725 N N . SER A 1 91 ? 16.580 3.566 -25.071 1.00 80.81 91 SER A N 1
ATOM 726 C CA . SER A 1 91 ? 17.916 3.006 -25.337 1.00 80.81 91 SER A CA 1
ATOM 727 C C . SER A 1 91 ? 17.990 2.370 -26.725 1.00 80.81 91 SER A C 1
ATOM 729 O O . SER A 1 91 ? 18.945 2.601 -27.459 1.00 80.81 91 SER A O 1
ATOM 731 N N . GLN A 1 92 ? 16.926 1.675 -27.136 1.00 78.88 92 GLN A N 1
ATOM 732 C CA . GLN A 1 92 ? 16.851 1.030 -28.445 1.00 78.88 92 GLN A CA 1
ATOM 733 C C . GLN A 1 92 ? 16.920 2.024 -29.620 1.00 78.88 92 GLN A C 1
ATOM 735 O O . GLN A 1 92 ? 17.393 1.661 -30.696 1.00 78.88 92 GLN A O 1
ATOM 740 N N . TYR A 1 93 ? 16.477 3.273 -29.439 1.00 67.19 93 TYR A N 1
ATOM 741 C CA . TYR A 1 93 ? 16.652 4.329 -30.444 1.00 67.19 93 TYR A CA 1
ATOM 742 C C . TYR A 1 93 ? 18.028 4.998 -30.393 1.00 67.19 93 TYR A C 1
ATOM 744 O O . TYR A 1 93 ? 18.446 5.576 -31.392 1.00 67.19 93 TYR A O 1
ATOM 752 N N . PHE A 1 94 ? 18.730 4.938 -29.261 1.00 66.06 94 PHE A N 1
ATOM 753 C CA . PHE A 1 94 ? 20.036 5.575 -29.094 1.00 66.06 94 PHE A CA 1
ATOM 754 C C . PHE A 1 94 ? 21.165 4.755 -29.749 1.00 66.06 94 PHE A C 1
ATOM 756 O O . PHE A 1 94 ? 22.003 5.331 -30.443 1.00 66.06 94 PHE A O 1
ATOM 763 N N . ASP A 1 95 ? 21.128 3.418 -29.647 1.00 69.25 95 ASP A N 1
ATOM 764 C CA . ASP A 1 95 ? 22.163 2.522 -30.205 1.00 69.25 95 ASP A CA 1
ATOM 765 C C . ASP A 1 95 ? 22.378 2.647 -31.735 1.00 69.25 95 ASP A C 1
ATOM 767 O O . ASP A 1 95 ? 23.527 2.624 -32.193 1.00 69.25 95 ASP A O 1
ATOM 771 N N . PRO A 1 96 ? 21.330 2.779 -32.580 1.00 65.81 96 PRO A N 1
ATOM 772 C CA . PRO A 1 96 ? 21.503 2.972 -34.020 1.00 65.81 96 PRO A CA 1
ATOM 773 C C . PRO A 1 96 ? 22.054 4.357 -34.379 1.00 65.81 96 PRO A C 1
ATOM 775 O O . PRO A 1 96 ? 22.719 4.490 -35.406 1.00 65.81 96 PRO A O 1
ATOM 778 N N . ILE A 1 97 ? 21.777 5.376 -33.556 1.00 64.00 97 ILE A N 1
ATOM 779 C CA . ILE A 1 97 ? 22.228 6.756 -33.779 1.00 64.00 97 ILE A CA 1
ATOM 780 C C . ILE A 1 97 ? 23.718 6.884 -33.438 1.00 64.00 97 ILE A C 1
ATOM 782 O O . ILE A 1 97 ? 24.467 7.465 -34.220 1.00 64.00 97 ILE A O 1
ATOM 786 N N . GLU A 1 98 ? 24.180 6.286 -32.336 1.00 69.88 98 GLU A N 1
ATOM 787 C CA . GLU A 1 98 ? 25.611 6.266 -31.988 1.00 69.88 98 GLU A CA 1
ATOM 788 C C . GLU A 1 98 ? 26.453 5.428 -32.952 1.00 69.88 98 GLU A C 1
ATOM 790 O O . GLU A 1 98 ? 27.594 5.780 -33.233 1.00 69.88 98 GLU A O 1
ATOM 795 N N . ASN A 1 99 ? 25.895 4.352 -33.514 1.00 72.62 99 ASN A N 1
ATOM 796 C CA . ASN A 1 99 ? 26.590 3.530 -34.508 1.00 72.62 99 ASN A CA 1
ATOM 797 C C . ASN A 1 99 ? 26.545 4.106 -35.932 1.00 72.62 99 ASN A C 1
ATOM 799 O O . ASN A 1 99 ? 27.133 3.528 -36.850 1.00 72.62 99 ASN A O 1
ATOM 803 N N . PHE A 1 100 ? 25.861 5.234 -36.143 1.00 77.06 100 PHE A N 1
ATOM 804 C CA . PHE A 1 100 ? 25.757 5.872 -37.452 1.00 77.06 100 PHE A CA 1
ATOM 805 C C . PHE A 1 100 ? 27.118 6.256 -38.067 1.00 77.06 100 PHE A C 1
ATOM 807 O O . PHE A 1 100 ? 27.335 5.909 -39.228 1.00 77.06 100 PHE A O 1
ATOM 814 N N . PRO A 1 101 ? 28.072 6.876 -37.337 1.00 79.12 101 PRO A N 1
ATOM 815 C CA . PRO A 1 101 ? 29.396 7.191 -37.876 1.00 79.12 101 PRO A CA 1
ATOM 816 C C . PRO A 1 101 ? 30.114 5.929 -38.358 1.00 79.12 101 PRO A C 1
ATOM 818 O O . PRO A 1 101 ? 30.596 5.881 -39.483 1.00 79.12 101 PRO A O 1
ATOM 821 N N . HIS A 1 102 ? 30.057 4.854 -37.566 1.00 78.62 102 HIS A N 1
ATOM 822 C CA . HIS A 1 102 ? 30.708 3.594 -37.908 1.00 78.62 102 HIS A CA 1
ATOM 823 C C . HIS A 1 102 ? 30.109 2.933 -39.163 1.00 78.62 102 HIS A C 1
ATOM 825 O O . HIS A 1 102 ? 30.826 2.341 -39.970 1.00 78.62 102 HIS A O 1
ATOM 831 N N . ARG A 1 103 ? 28.790 3.058 -39.371 1.00 78.31 103 ARG A N 1
ATOM 832 C CA . ARG A 1 103 ? 28.122 2.605 -40.604 1.00 78.31 103 ARG A CA 1
ATOM 833 C C . ARG A 1 103 ? 28.570 3.414 -41.823 1.00 78.31 103 ARG A C 1
ATOM 835 O O . ARG A 1 103 ? 28.731 2.831 -42.892 1.00 78.31 103 ARG A O 1
ATOM 842 N N . ILE A 1 104 ? 28.774 4.725 -41.671 1.00 83.25 104 ILE A N 1
ATOM 843 C CA . ILE A 1 104 ? 29.302 5.590 -42.735 1.00 83.25 104 ILE A CA 1
ATOM 844 C C . ILE A 1 104 ? 30.747 5.212 -43.063 1.00 83.25 104 ILE A C 1
ATOM 846 O O . ILE A 1 104 ? 31.069 5.084 -44.241 1.00 83.25 104 ILE A O 1
ATOM 850 N N . ASP A 1 105 ? 31.578 4.945 -42.054 1.00 86.69 105 ASP A N 1
ATOM 851 C CA . ASP A 1 105 ? 32.969 4.523 -42.250 1.00 86.69 105 ASP A CA 1
ATOM 852 C C . ASP A 1 105 ? 33.055 3.212 -43.045 1.00 86.69 105 ASP A C 1
ATOM 854 O O . ASP A 1 105 ? 33.779 3.130 -44.038 1.00 86.69 105 ASP A O 1
ATOM 858 N N . GLN A 1 106 ? 32.244 2.208 -42.684 1.00 87.50 106 GLN A N 1
ATOM 859 C CA . GLN A 1 106 ? 32.154 0.941 -43.424 1.00 87.50 106 GLN A CA 1
ATOM 860 C C . GLN A 1 106 ? 31.736 1.148 -44.885 1.00 87.50 106 GLN A C 1
ATOM 862 O O . GLN A 1 106 ? 32.252 0.490 -45.792 1.00 87.50 106 GLN A O 1
ATOM 867 N N . LEU A 1 107 ? 30.794 2.062 -45.120 1.00 87.62 107 LEU A N 1
ATOM 868 C CA . LEU A 1 107 ? 30.303 2.374 -46.457 1.00 87.62 107 LEU A CA 1
ATOM 869 C C . LEU A 1 107 ? 31.385 3.080 -47.287 1.00 87.62 107 LEU A C 1
ATOM 871 O O . LEU A 1 107 ? 31.603 2.728 -48.446 1.00 87.62 107 LEU A O 1
ATOM 875 N N . LEU A 1 108 ? 32.101 4.032 -46.683 1.00 88.06 108 LEU A N 1
ATOM 876 C CA . LEU A 1 108 ? 33.201 4.759 -47.313 1.00 88.06 108 LEU A CA 1
ATOM 877 C C . LEU A 1 108 ? 34.346 3.812 -47.696 1.00 88.06 108 LEU A C 1
ATOM 879 O O . LEU A 1 108 ? 34.906 3.912 -48.788 1.00 88.06 108 LEU A O 1
ATOM 883 N N . GLU A 1 109 ? 34.663 2.858 -46.822 1.00 91.94 109 GLU A N 1
ATOM 884 C CA . GLU A 1 109 ? 35.703 1.865 -47.070 1.00 91.94 109 GLU A CA 1
ATOM 885 C C . GLU A 1 109 ? 35.317 0.890 -48.192 1.00 91.94 109 GLU A C 1
ATOM 887 O O . GLU A 1 109 ? 36.146 0.573 -49.052 1.00 91.94 109 GLU A O 1
ATOM 892 N N . ALA A 1 110 ? 34.046 0.481 -48.257 1.00 88.62 110 ALA A N 1
ATOM 893 C CA . ALA A 1 110 ? 33.525 -0.313 -49.367 1.00 88.62 110 ALA A CA 1
ATOM 894 C C . ALA A 1 110 ? 33.620 0.441 -50.707 1.00 88.62 110 ALA A C 1
ATOM 896 O O . ALA A 1 110 ? 34.088 -0.123 -51.699 1.00 88.62 110 ALA A O 1
ATOM 897 N N . PHE A 1 111 ? 33.257 1.729 -50.731 1.00 90.94 111 PHE A N 1
ATOM 898 C CA . PHE A 1 111 ? 33.413 2.575 -51.919 1.00 90.94 111 PHE A CA 1
ATOM 899 C C . PHE A 1 111 ? 34.874 2.707 -52.353 1.00 90.94 111 PHE A C 1
ATOM 901 O O . PHE A 1 111 ? 35.179 2.585 -53.541 1.00 90.94 111 PHE A O 1
ATOM 908 N N . ASN A 1 112 ? 35.785 2.915 -51.402 1.00 89.12 112 ASN A N 1
ATOM 909 C CA . ASN A 1 112 ? 37.201 3.081 -51.706 1.00 89.12 112 ASN A CA 1
ATOM 910 C C . ASN A 1 112 ? 37.810 1.797 -52.297 1.00 89.12 112 ASN A C 1
ATOM 912 O O . ASN A 1 112 ? 38.576 1.860 -53.259 1.00 89.12 112 ASN A O 1
ATOM 916 N N . ARG A 1 113 ? 37.410 0.616 -51.799 1.00 88.88 113 ARG A N 1
ATOM 917 C CA . ARG A 1 113 ? 37.808 -0.671 -52.397 1.00 88.88 113 ARG A CA 1
ATOM 918 C C . ARG A 1 113 ? 37.344 -0.811 -53.843 1.00 88.88 113 ARG A C 1
ATOM 920 O O . ARG A 1 113 ? 38.156 -1.177 -54.685 1.00 88.88 113 ARG A O 1
ATOM 927 N N . ILE A 1 114 ? 36.081 -0.498 -54.138 1.00 89.62 114 ILE A N 1
ATOM 928 C CA . ILE A 1 114 ? 35.526 -0.609 -55.499 1.00 89.62 114 ILE A CA 1
ATOM 929 C C . ILE A 1 114 ? 36.241 0.345 -56.462 1.00 89.62 114 ILE A C 1
ATOM 931 O O . ILE A 1 114 ? 36.579 -0.038 -57.580 1.00 89.62 114 ILE A O 1
ATOM 935 N N . TYR A 1 115 ? 36.514 1.576 -56.026 1.00 84.88 115 TYR A N 1
ATOM 936 C CA . TYR A 1 115 ? 37.233 2.551 -56.844 1.00 84.88 115 TYR A CA 1
ATOM 937 C C . TYR A 1 115 ? 38.664 2.097 -57.164 1.00 84.88 115 TYR A C 1
ATOM 939 O O . TYR A 1 115 ? 39.112 2.194 -58.309 1.00 84.88 115 TYR A O 1
ATOM 947 N N . ILE A 1 116 ? 39.382 1.572 -56.166 1.00 83.94 116 ILE A N 1
ATOM 948 C CA . ILE A 1 116 ? 40.733 1.034 -56.361 1.00 83.94 116 ILE A CA 1
ATOM 949 C C . ILE A 1 116 ? 40.704 -0.170 -57.307 1.00 83.94 116 ILE A C 1
ATOM 951 O O . ILE A 1 116 ? 41.553 -0.254 -58.192 1.00 83.94 116 ILE A O 1
ATOM 955 N N . ASP A 1 117 ? 39.725 -1.062 -57.166 1.00 84.94 117 ASP A N 1
ATOM 956 C CA . ASP A 1 117 ? 39.589 -2.249 -58.013 1.00 84.94 117 ASP A CA 1
ATOM 957 C C . ASP A 1 117 ? 39.322 -1.876 -59.483 1.00 84.94 117 ASP A C 1
ATOM 959 O O . ASP A 1 117 ? 40.036 -2.326 -60.380 1.00 84.94 117 ASP A O 1
ATOM 963 N N . GLN A 1 118 ? 38.408 -0.929 -59.736 1.00 83.81 118 GLN A N 1
ATOM 964 C CA . GLN A 1 118 ? 38.192 -0.382 -61.082 1.00 83.81 118 GLN A CA 1
ATOM 965 C C . GLN A 1 118 ? 39.452 0.274 -61.658 1.00 83.81 118 GLN A C 1
ATOM 967 O O . GLN A 1 118 ? 39.771 0.089 -62.832 1.00 83.81 118 GLN A O 1
ATOM 972 N N . LYS A 1 119 ? 40.199 1.025 -60.842 1.00 80.19 119 LYS A N 1
ATOM 973 C CA . LYS A 1 119 ? 41.448 1.664 -61.273 1.00 80.19 119 LYS A CA 1
ATOM 974 C C . LYS A 1 119 ? 42.520 0.637 -61.643 1.00 80.19 119 LYS A C 1
ATOM 976 O O . LYS A 1 119 ? 43.272 0.853 -62.595 1.00 80.19 119 LYS A O 1
ATOM 981 N N . ILE A 1 120 ? 42.598 -0.473 -60.913 1.00 79.94 120 ILE A N 1
ATOM 982 C CA . ILE A 1 120 ? 43.525 -1.572 -61.201 1.00 79.94 120 ILE A CA 1
ATOM 983 C C . ILE A 1 120 ? 43.135 -2.277 -62.505 1.00 79.94 120 ILE A C 1
ATOM 985 O O . ILE A 1 120 ? 44.015 -2.526 -63.329 1.00 79.94 120 ILE A O 1
ATOM 989 N N . GLU A 1 121 ? 41.847 -2.540 -62.731 1.00 77.94 121 GLU A N 1
ATOM 990 C CA . GLU A 1 121 ? 41.348 -3.131 -63.981 1.00 77.94 121 GLU A CA 1
ATOM 991 C C . GLU A 1 121 ? 41.625 -2.234 -65.200 1.00 77.94 121 GLU A C 1
ATOM 993 O O . GLU A 1 121 ? 42.171 -2.703 -66.199 1.00 77.94 121 GLU A O 1
ATOM 998 N N . LEU A 1 122 ? 41.386 -0.921 -65.098 1.00 73.19 122 LEU A N 1
ATOM 999 C CA . LEU A 1 122 ? 41.740 0.046 -66.150 1.00 73.19 122 LEU A CA 1
ATOM 1000 C C . LEU A 1 122 ? 43.246 0.055 -66.453 1.00 73.19 122 LEU A C 1
ATOM 1002 O O . LEU A 1 122 ? 43.648 0.028 -67.613 1.00 73.19 122 LEU A O 1
ATOM 1006 N N . SER A 1 123 ? 44.080 -0.000 -65.413 1.00 71.38 123 SER A N 1
ATOM 1007 C CA . SER A 1 123 ? 45.543 -0.038 -65.555 1.00 71.38 123 SER A CA 1
ATOM 1008 C C . SER A 1 123 ? 46.052 -1.345 -66.184 1.00 71.38 123 SER A C 1
ATOM 1010 O O . SER A 1 123 ? 47.141 -1.378 -66.760 1.00 71.38 123 SER A O 1
ATOM 1012 N N . ARG A 1 124 ? 45.307 -2.450 -66.039 1.00 72.94 124 ARG A N 1
ATOM 1013 C CA . ARG A 1 124 ? 45.611 -3.739 -66.682 1.00 72.94 124 ARG A CA 1
ATOM 1014 C C . ARG A 1 124 ? 45.209 -3.748 -68.150 1.00 72.94 124 ARG A C 1
ATOM 1016 O O . ARG A 1 124 ? 45.984 -4.250 -68.957 1.00 72.94 124 ARG A O 1
ATOM 1023 N N . LEU A 1 125 ? 44.056 -3.175 -68.492 1.00 67.88 125 LEU A N 1
ATOM 1024 C CA . LEU A 1 125 ? 43.603 -3.041 -69.880 1.00 67.88 125 LEU A CA 1
ATOM 1025 C C . LEU A 1 125 ? 44.545 -2.145 -70.698 1.00 67.88 125 LEU A C 1
ATOM 1027 O O . LEU A 1 125 ? 44.914 -2.507 -71.809 1.00 67.88 125 LEU A O 1
ATOM 1031 N N . GLU A 1 126 ? 45.036 -1.053 -70.110 1.00 64.62 126 GLU A N 1
ATOM 1032 C CA . GLU A 1 126 ? 45.995 -0.145 -70.757 1.00 64.62 126 GLU A CA 1
ATOM 1033 C C . GLU A 1 126 ? 47.371 -0.806 -70.993 1.00 64.62 126 GLU A C 1
ATOM 1035 O O . GLU A 1 126 ? 48.037 -0.560 -71.996 1.00 64.62 126 GLU A O 1
ATOM 1040 N N . LYS A 1 127 ? 47.788 -1.722 -70.107 1.00 65.88 127 LYS A N 1
ATOM 1041 C CA . LYS A 1 127 ? 49.012 -2.529 -70.284 1.00 65.88 127 LYS A CA 1
ATOM 1042 C C . LYS A 1 127 ? 48.835 -3.726 -71.222 1.00 65.88 127 LYS A C 1
ATOM 1044 O O . LYS A 1 127 ? 49.836 -4.279 -71.671 1.00 65.88 127 LYS A O 1
ATOM 1049 N N . ALA A 1 128 ? 47.597 -4.135 -71.498 1.00 65.38 128 ALA A N 1
ATOM 1050 C CA . ALA A 1 128 ? 47.279 -5.253 -72.383 1.00 65.38 128 ALA A CA 1
ATOM 1051 C C . ALA A 1 128 ? 47.205 -4.858 -73.871 1.00 65.38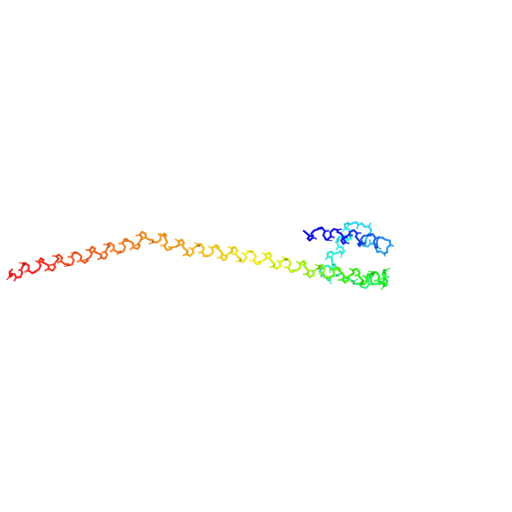 128 AL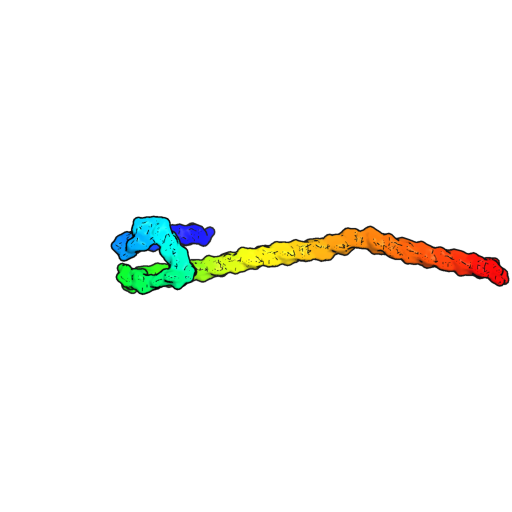A A C 1
ATOM 1053 O O . ALA A 1 128 ? 47.099 -5.747 -74.712 1.00 65.38 128 ALA A O 1
ATOM 1054 N N . GLY A 1 129 ? 47.335 -3.568 -74.206 1.00 58.47 129 GLY A N 1
ATOM 1055 C CA . GLY A 1 129 ? 47.508 -3.106 -75.584 1.00 58.47 129 GLY A CA 1
ATOM 1056 C C . GLY A 1 129 ? 46.248 -3.217 -76.442 1.00 58.47 129 GLY A C 1
ATOM 1057 O O . GLY A 1 129 ? 46.239 -3.950 -77.431 1.00 58.47 129 GLY A O 1
ATOM 1058 N N . VAL A 1 130 ? 45.214 -2.453 -76.079 1.00 50.53 130 VAL A N 1
ATOM 1059 C CA . VAL A 1 130 ? 44.183 -1.964 -77.012 1.00 50.53 130 VAL A CA 1
ATOM 1060 C C . VAL A 1 130 ? 44.280 -0.449 -77.066 1.00 50.53 130 VAL A C 1
ATOM 1062 O O . VAL A 1 130 ? 44.395 0.151 -75.974 1.00 50.53 130 VAL A O 1
#

Sequence (130 aa):
MLAIVFMAFLSLFYLLFISKLSSCSSLLNTAQMLFEMTLMKFDASQIMGADAFLGPFCFTLFMFLVVFVCLSLKKLNQEEIQEERDCRMRSQYFDPIENFPHRIDQLLEAFNRIYIDQKIELSRLEKAGV

Secondary structure (DSSP, 8-state):
-HHHHHHHHHHHHHHHHTTT-GGGSSHHHHHHHHHHHHTT-S-THHHHHH-TTHHHHHHHHHHHHHHHHHHHHHHHHHHHHHHHHHHHHHHHHHHHHHTHHHHHHHHHHHHHHHHHHHHHHHHHHHHT--

Foldseek 3Di:
DLVVVLVVLLVVCLVLCCPQDPCSVDSVSSSVQLVCLLVVNDDLVSLCVSDVPVSVVSSVVSVVSSVVVVVVVVVVVVVVVVVVVVVVVVVVVVVCVVCVVVVVVVVVVVVVVVVVVVVVVVVVVVVVPD

pLDDT: mean 82.33, std 7.45, range [50.53, 91.94]

InterPro domains:
  IPR013122 Polycystin cation channel, PKD1/PKD2 [PF08016] (1-73)

Radius of gyration: 36.7 Å; chains: 1; bounding box: 73×23×103 Å

Organism: NCBI:txid433720